Protein AF-A0A4Z0JK83-F1 (afdb_monomer_lite)

Radius of gyration: 13.37 Å; chains: 1; bounding box: 34×22×36 Å

Structure (mmCIF, N/CA/C/O backbone):
data_AF-A0A4Z0JK83-F1
#
_entry.id   AF-A0A4Z0JK83-F1
#
loop_
_atom_site.group_PDB
_atom_site.id
_atom_site.type_symbol
_atom_site.label_atom_id
_atom_site.label_alt_id
_atom_site.label_comp_id
_atom_site.label_asym_id
_atom_site.label_entity_id
_atom_site.label_seq_id
_atom_site.pdbx_PDB_ins_code
_atom_site.Cartn_x
_atom_site.Cartn_y
_atom_site.Cartn_z
_atom_site.occupancy
_atom_site.B_iso_or_equiv
_atom_site.auth_seq_id
_atom_site.auth_comp_id
_atom_site.auth_asym_id
_atom_site.auth_atom_id
_atom_site.pdbx_PDB_model_num
ATOM 1 N N . MET A 1 1 ? 19.828 -5.483 -21.861 1.00 51.91 1 MET A N 1
ATOM 2 C CA . MET A 1 1 ? 18.905 -6.630 -21.643 1.00 51.91 1 ME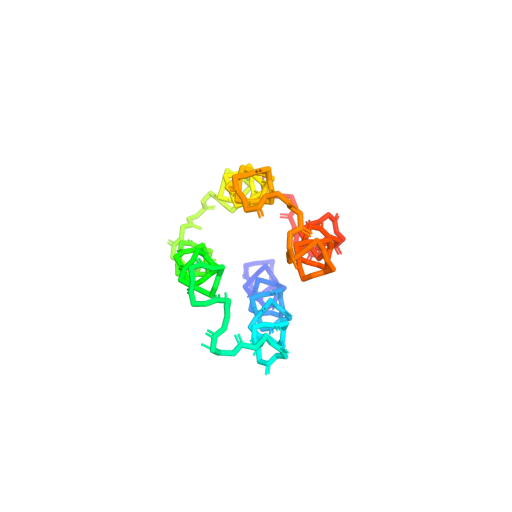T A CA 1
ATOM 3 C C . MET A 1 1 ? 18.968 -7.226 -20.235 1.00 51.91 1 MET A C 1
ATOM 5 O O . MET A 1 1 ? 17.920 -7.643 -19.765 1.00 51.91 1 MET A O 1
ATOM 9 N N . LYS A 1 2 ? 20.130 -7.298 -19.558 1.00 49.19 2 LYS A N 1
ATOM 10 C CA . LYS A 1 2 ? 20.201 -7.789 -18.164 1.00 49.19 2 LYS A CA 1
ATOM 11 C C . LYS A 1 2 ? 19.511 -6.856 -17.159 1.00 49.19 2 LYS A C 1
ATOM 13 O O . LYS A 1 2 ? 18.728 -7.344 -16.362 1.00 49.19 2 LYS A O 1
ATOM 18 N N . GLU A 1 3 ? 19.731 -5.546 -17.250 1.00 53.47 3 GLU A N 1
ATOM 19 C CA . GLU A 1 3 ? 19.181 -4.562 -16.294 1.00 53.47 3 GLU A CA 1
ATOM 20 C C . GLU A 1 3 ? 17.648 -4.523 -16.291 1.00 53.47 3 GLU A C 1
ATOM 22 O O . GLU A 1 3 ? 17.039 -4.580 -15.232 1.00 53.47 3 GLU A O 1
ATOM 27 N N . VAL A 1 4 ? 17.020 -4.570 -17.471 1.00 55.44 4 VAL A N 1
ATOM 28 C CA . VAL A 1 4 ? 15.550 -4.625 -17.606 1.00 55.44 4 VAL A CA 1
ATOM 29 C C . VAL A 1 4 ? 14.957 -5.881 -16.950 1.00 55.44 4 VAL A C 1
ATOM 31 O O . VAL A 1 4 ? 13.886 -5.829 -16.360 1.00 55.44 4 VAL A O 1
ATOM 34 N N . ARG A 1 5 ? 15.658 -7.023 -17.015 1.00 57.12 5 ARG A N 1
ATOM 35 C CA . ARG A 1 5 ? 15.194 -8.272 -16.387 1.00 57.12 5 ARG A CA 1
ATOM 36 C C . ARG A 1 5 ? 15.341 -8.253 -14.865 1.00 57.12 5 ARG A C 1
ATOM 38 O O . ARG A 1 5 ? 14.508 -8.839 -14.188 1.00 57.12 5 ARG A O 1
ATOM 45 N N . VAL A 1 6 ? 16.380 -7.597 -14.347 1.00 56.25 6 VAL A N 1
ATOM 46 C CA . VAL A 1 6 ? 16.597 -7.442 -12.899 1.00 56.25 6 VAL A CA 1
ATOM 47 C C . VAL A 1 6 ? 15.556 -6.492 -12.305 1.00 56.25 6 VAL A C 1
ATOM 49 O O . VAL A 1 6 ? 14.927 -6.850 -11.318 1.00 56.25 6 VAL A O 1
ATOM 52 N N . ALA A 1 7 ? 15.282 -5.362 -12.968 1.00 61.34 7 ALA A N 1
ATOM 53 C CA . ALA A 1 7 ? 14.260 -4.409 -12.534 1.00 61.34 7 ALA A CA 1
ATOM 54 C C . ALA A 1 7 ? 12.854 -5.032 -12.461 1.00 61.34 7 ALA A C 1
ATOM 56 O O . ALA A 1 7 ? 12.108 -4.763 -11.522 1.00 61.34 7 ALA A O 1
ATOM 57 N N . ASN A 1 8 ? 12.504 -5.911 -13.408 1.00 73.19 8 ASN A N 1
ATOM 58 C CA . ASN A 1 8 ? 11.220 -6.616 -13.381 1.00 73.19 8 ASN A CA 1
ATOM 59 C C . ASN A 1 8 ? 11.145 -7.669 -12.263 1.00 73.19 8 ASN A C 1
ATOM 61 O O . ASN A 1 8 ? 10.113 -7.773 -11.613 1.00 73.19 8 ASN A O 1
ATOM 65 N N . ALA A 1 9 ? 12.228 -8.405 -11.993 1.00 78.88 9 ALA A N 1
ATOM 66 C CA . ALA A 1 9 ? 12.252 -9.388 -10.907 1.00 78.88 9 ALA A CA 1
ATOM 67 C C . ALA A 1 9 ? 12.161 -8.723 -9.521 1.00 78.88 9 ALA A C 1
ATOM 69 O O . ALA A 1 9 ? 11.399 -9.164 -8.668 1.00 78.88 9 ALA A O 1
ATOM 70 N N . GLU A 1 10 ? 12.886 -7.621 -9.313 1.00 81.25 10 GLU A N 1
ATOM 71 C CA . GLU A 1 10 ? 12.831 -6.841 -8.069 1.00 81.25 10 GLU A CA 1
ATOM 72 C C . GLU A 1 10 ? 11.439 -6.230 -7.834 1.00 81.25 10 GLU A C 1
ATOM 74 O O . GLU A 1 10 ? 10.948 -6.191 -6.703 1.00 81.25 10 GLU A O 1
ATOM 79 N N . ARG A 1 11 ? 10.780 -5.799 -8.916 1.00 83.44 11 ARG A N 1
ATOM 80 C CA . ARG A 1 11 ? 9.394 -5.319 -8.919 1.00 83.44 11 ARG A CA 1
ATOM 81 C C . ARG A 1 11 ? 8.403 -6.411 -8.532 1.00 83.44 11 ARG A C 1
ATOM 83 O O . ARG A 1 11 ? 7.578 -6.184 -7.651 1.00 83.44 11 ARG A O 1
ATOM 90 N N . GLU A 1 12 ? 8.499 -7.580 -9.155 1.00 86.88 12 GLU A N 1
ATOM 91 C CA . GLU A 1 12 ? 7.657 -8.738 -8.840 1.00 86.88 12 GLU A CA 1
ATOM 92 C C . GLU A 1 12 ? 7.848 -9.205 -7.391 1.00 86.88 12 GLU A C 1
ATOM 94 O O . GLU A 1 12 ? 6.867 -9.476 -6.700 1.00 86.88 12 GLU A O 1
ATOM 99 N N . ASP A 1 13 ? 9.089 -9.255 -6.900 1.00 89.12 13 ASP A N 1
ATOM 100 C CA . ASP A 1 13 ? 9.379 -9.634 -5.515 1.00 89.12 13 ASP A CA 1
ATOM 101 C C . ASP A 1 13 ? 8.831 -8.605 -4.515 1.00 89.12 13 ASP A C 1
ATOM 103 O O . ASP A 1 13 ? 8.289 -8.981 -3.472 1.00 89.12 13 ASP A O 1
ATOM 107 N N . PHE A 1 14 ? 8.910 -7.308 -4.836 1.00 89.81 14 PHE A N 1
ATOM 108 C CA . PHE A 1 14 ? 8.280 -6.269 -4.025 1.00 89.81 14 PHE A CA 1
ATOM 109 C C . PHE A 1 14 ? 6.756 -6.431 -3.986 1.00 89.81 14 PHE A C 1
ATOM 111 O O . PHE A 1 14 ? 6.190 -6.464 -2.892 1.00 89.81 14 PHE A O 1
ATOM 118 N N . ILE A 1 15 ? 6.104 -6.577 -5.144 1.00 90.75 15 ILE A N 1
ATOM 119 C CA . ILE A 1 15 ? 4.647 -6.762 -5.240 1.00 90.75 15 ILE A CA 1
ATOM 120 C C . ILE A 1 15 ? 4.211 -7.984 -4.434 1.00 90.75 15 ILE A C 1
ATOM 122 O O . ILE A 1 15 ? 3.342 -7.859 -3.572 1.00 90.75 15 ILE A O 1
ATOM 126 N N . ARG A 1 16 ? 4.886 -9.124 -4.616 1.00 91.69 16 ARG A N 1
ATOM 127 C CA . ARG A 1 16 ? 4.606 -10.351 -3.863 1.00 91.69 16 ARG A CA 1
ATOM 128 C C . ARG A 1 16 ? 4.714 -10.125 -2.358 1.00 91.69 16 ARG A C 1
ATOM 130 O O . ARG A 1 16 ? 3.842 -10.544 -1.606 1.00 91.69 16 ARG A O 1
ATOM 137 N N . SER A 1 17 ? 5.744 -9.406 -1.909 1.00 91.69 17 SER A N 1
ATOM 138 C CA . SER A 1 17 ? 5.903 -9.100 -0.484 1.00 91.69 17 SER A CA 1
ATOM 139 C C . SER A 1 17 ? 4.755 -8.248 0.071 1.00 91.69 17 SER A C 1
ATOM 141 O O . SER A 1 17 ? 4.408 -8.390 1.242 1.00 91.69 17 SER A O 1
ATOM 143 N N . VAL A 1 18 ? 4.162 -7.365 -0.739 1.00 91.94 18 VAL A N 1
ATOM 144 C CA . VAL A 1 18 ? 3.000 -6.553 -0.352 1.00 91.94 18 VAL A CA 1
ATOM 145 C C . VAL A 1 18 ? 1.735 -7.415 -0.318 1.00 91.94 18 VAL A C 1
ATOM 147 O O . VAL A 1 18 ? 0.980 -7.337 0.649 1.00 91.94 18 VAL A O 1
ATOM 150 N N . GLU A 1 19 ? 1.530 -8.281 -1.311 1.00 91.50 19 GLU A N 1
ATOM 151 C CA . GLU A 1 19 ? 0.420 -9.246 -1.342 1.00 91.50 19 GLU A CA 1
ATOM 152 C C . GLU A 1 19 ? 0.437 -10.194 -0.134 1.00 91.50 19 GLU A C 1
ATOM 154 O O . GLU A 1 19 ? -0.608 -10.483 0.449 1.00 91.50 19 GLU A O 1
ATOM 159 N N . GLU A 1 20 ? 1.621 -10.629 0.301 1.00 91.19 20 GLU A N 1
ATOM 160 C CA . GLU A 1 20 ? 1.782 -11.449 1.504 1.00 91.19 20 GLU A CA 1
ATOM 161 C C . GLU A 1 20 ? 1.298 -10.731 2.776 1.00 91.19 20 GLU A C 1
ATOM 163 O O . GLU A 1 20 ? 0.671 -11.373 3.620 1.00 91.19 20 GLU A O 1
ATOM 168 N N . SER A 1 21 ? 1.512 -9.410 2.906 1.00 88.25 21 SER A N 1
ATOM 169 C CA . SER A 1 21 ? 0.933 -8.635 4.022 1.00 88.25 21 SER A CA 1
ATOM 170 C C . SER A 1 21 ? -0.586 -8.678 3.975 1.00 88.25 21 SER A C 1
ATOM 172 O O . SER A 1 21 ? -1.219 -8.964 4.987 1.00 88.25 21 SER A O 1
ATOM 174 N N . VAL A 1 22 ? -1.169 -8.470 2.790 1.00 87.56 22 VAL A N 1
ATOM 175 C CA . VAL A 1 22 ? -2.626 -8.504 2.597 1.00 87.56 22 VAL A CA 1
ATOM 176 C C . VAL A 1 22 ? -3.207 -9.858 3.001 1.00 87.56 22 VAL A C 1
ATOM 178 O O . VAL A 1 22 ? -4.284 -9.912 3.588 1.00 87.56 22 VAL A O 1
ATOM 181 N N . GLY A 1 23 ? -2.478 -10.951 2.763 1.00 85.12 23 GLY A N 1
ATOM 182 C CA . GLY A 1 23 ? -2.866 -12.291 3.206 1.00 85.12 23 GLY A CA 1
ATOM 183 C C . GLY A 1 23 ? -3.012 -12.441 4.727 1.00 85.12 23 GLY A C 1
ATOM 184 O O . GLY A 1 23 ? -3.722 -13.338 5.179 1.00 85.12 23 GLY A O 1
ATOM 185 N N . SER A 1 24 ? -2.372 -11.572 5.515 1.00 82.88 24 SER A N 1
ATOM 186 C CA . SER A 1 24 ? -2.505 -11.543 6.978 1.00 82.88 24 SER A CA 1
ATOM 187 C C . SER A 1 24 ? -3.569 -10.577 7.502 1.00 82.88 24 SER A C 1
ATOM 189 O O . SER A 1 24 ? -3.877 -10.621 8.695 1.00 82.88 24 SER A O 1
ATOM 191 N N . PHE A 1 25 ? -4.159 -9.752 6.633 1.00 85.19 25 PHE A N 1
ATOM 192 C CA . PHE A 1 25 ? -5.190 -8.792 7.019 1.00 85.19 25 PHE A CA 1
ATOM 193 C C . PHE A 1 25 ? -6.493 -9.505 7.400 1.00 85.19 25 PHE A C 1
ATOM 195 O O . PHE A 1 25 ? -6.911 -10.505 6.807 1.00 85.19 25 PHE A O 1
ATOM 202 N N . AS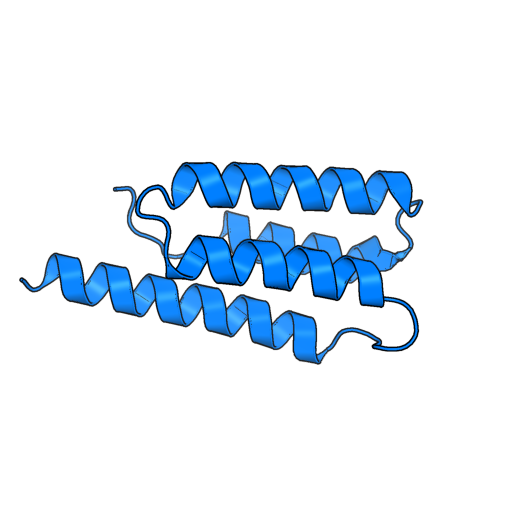N A 1 26 ? -7.177 -8.971 8.403 1.00 75.94 26 ASN A N 1
ATOM 203 C CA . ASN A 1 26 ? -8.497 -9.400 8.809 1.00 75.94 26 ASN A CA 1
ATOM 204 C C . ASN A 1 26 ? -9.542 -8.944 7.780 1.00 75.94 26 ASN A C 1
ATOM 206 O O . ASN A 1 26 ? -10.077 -7.834 7.845 1.00 75.94 26 ASN A O 1
ATOM 210 N N . LEU A 1 27 ? -9.899 -9.862 6.877 1.00 66.06 27 LEU A N 1
ATOM 211 C CA . LEU A 1 27 ? -10.896 -9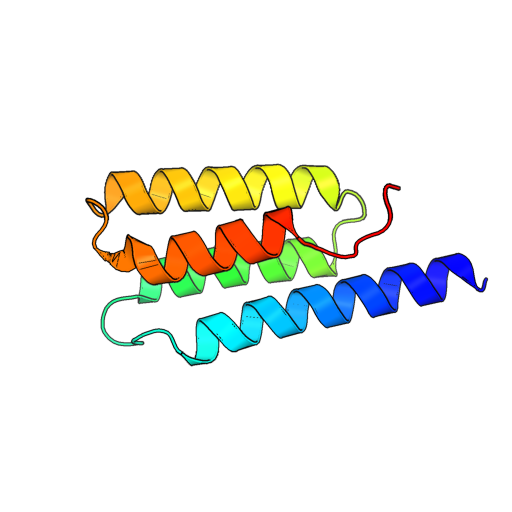.674 5.816 1.00 66.06 27 LEU A CA 1
ATOM 212 C C . LEU A 1 27 ? -12.240 -9.083 6.298 1.00 66.06 27 LEU A C 1
ATOM 214 O O . LEU A 1 27 ? -12.944 -8.463 5.506 1.00 66.06 27 LEU A O 1
ATOM 218 N N . GLY A 1 28 ? -12.612 -9.260 7.573 1.00 63.38 28 GLY A N 1
ATOM 219 C CA . GLY A 1 28 ? -13.859 -8.731 8.140 1.00 63.38 28 GLY A CA 1
ATOM 220 C C . GLY A 1 28 ? -13.813 -7.257 8.564 1.00 63.38 28 GLY A C 1
ATOM 221 O O . GLY A 1 28 ? -14.868 -6.642 8.705 1.00 63.38 28 GLY A O 1
ATOM 222 N N . CYS A 1 29 ? -12.622 -6.686 8.759 1.00 68.62 29 CYS A N 1
ATOM 223 C CA . CYS A 1 29 ? -12.439 -5.320 9.265 1.00 68.62 29 CYS A CA 1
ATOM 224 C C . CYS A 1 29 ? -11.594 -4.432 8.340 1.00 68.62 29 CYS A C 1
ATOM 226 O O . CYS A 1 29 ? -11.679 -3.213 8.445 1.00 68.62 29 CYS A O 1
ATOM 228 N N . GLU A 1 30 ? -10.802 -5.020 7.441 1.00 79.44 30 GLU A N 1
ATOM 229 C CA . GLU A 1 30 ? -9.771 -4.320 6.654 1.00 79.44 30 GLU A CA 1
ATOM 230 C C . GLU A 1 30 ? -10.087 -4.228 5.162 1.00 79.44 30 GLU A C 1
ATOM 232 O O . GLU A 1 30 ? -9.209 -3.910 4.366 1.00 79.44 30 GLU A O 1
ATOM 237 N N . GLY A 1 31 ? 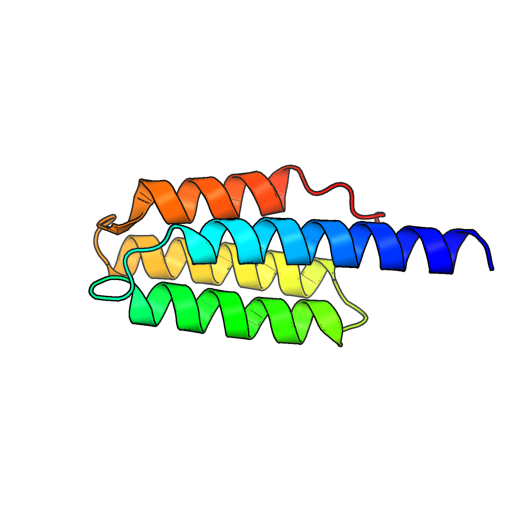-11.340 -4.462 4.758 1.00 86.50 31 GLY A N 1
ATOM 238 C CA . GLY A 1 31 ? -11.745 -4.462 3.345 1.00 86.50 31 GLY A CA 1
ATOM 239 C C . GLY A 1 31 ? -11.303 -3.213 2.573 1.00 86.50 31 GLY A C 1
ATOM 240 O O . GLY A 1 31 ? -10.771 -3.322 1.474 1.00 86.50 31 GLY A O 1
ATOM 241 N N . THR A 1 32 ? -11.422 -2.031 3.178 1.00 90.50 32 THR A N 1
ATOM 242 C CA . THR A 1 32 ? -11.000 -0.761 2.568 1.00 90.50 32 THR A CA 1
ATOM 243 C C . THR A 1 32 ? -9.478 -0.615 2.459 1.00 90.50 32 THR A C 1
ATOM 245 O O . THR A 1 32 ? -8.997 -0.074 1.464 1.00 90.50 32 THR A O 1
ATOM 248 N N . LEU A 1 33 ? -8.702 -1.124 3.427 1.00 92.81 33 LEU A N 1
ATOM 249 C CA . LEU A 1 33 ? -7.236 -1.186 3.327 1.00 92.81 33 LEU A CA 1
ATOM 250 C C . LEU A 1 33 ? -6.809 -2.158 2.224 1.00 92.81 33 LEU A C 1
ATOM 252 O O . LEU A 1 33 ? -5.939 -1.839 1.419 1.00 92.81 33 LEU A O 1
ATOM 256 N N . ILE A 1 34 ? -7.451 -3.324 2.160 1.00 92.88 34 ILE A N 1
ATOM 257 C CA . ILE A 1 34 ? -7.200 -4.349 1.145 1.00 92.88 34 ILE A CA 1
ATOM 258 C C . ILE A 1 34 ? -7.453 -3.780 -0.259 1.00 92.88 34 ILE A C 1
ATOM 260 O O . ILE A 1 34 ? -6.599 -3.899 -1.138 1.00 92.88 34 ILE A O 1
ATOM 264 N N . GLU A 1 35 ? -8.591 -3.114 -0.470 1.00 93.19 35 GLU A N 1
ATOM 265 C CA . GLU A 1 35 ? -8.929 -2.461 -1.742 1.00 93.19 35 GLU A CA 1
ATOM 266 C C . GLU A 1 35 ? -7.903 -1.392 -2.141 1.00 93.19 35 GLU A C 1
ATOM 268 O O . GLU A 1 35 ? -7.484 -1.339 -3.303 1.00 93.19 35 GLU A O 1
ATOM 273 N N . LEU A 1 36 ? -7.463 -0.572 -1.181 1.00 94.88 36 LEU A N 1
ATOM 274 C CA . LEU A 1 36 ? -6.427 0.439 -1.386 1.00 94.88 36 LEU A CA 1
ATOM 275 C C . LEU A 1 36 ? -5.111 -0.207 -1.828 1.00 94.88 36 LEU A C 1
ATOM 277 O O . LEU A 1 36 ? -4.525 0.211 -2.827 1.00 94.88 36 LEU A O 1
ATOM 281 N N . VAL A 1 37 ? -4.663 -1.257 -1.138 1.00 94.06 37 VAL A N 1
ATOM 282 C CA . VAL A 1 37 ? -3.420 -1.956 -1.486 1.00 94.06 37 VAL A CA 1
ATOM 283 C C . VAL A 1 37 ? -3.513 -2.582 -2.879 1.00 94.06 37 VAL A C 1
ATOM 285 O O . VAL A 1 37 ? -2.605 -2.393 -3.688 1.00 94.06 37 VAL A O 1
ATOM 288 N N . PHE A 1 38 ? -4.624 -3.240 -3.222 1.00 92.62 38 PHE A N 1
ATOM 289 C CA . PHE A 1 38 ? -4.805 -3.825 -4.557 1.00 92.62 38 PHE A CA 1
ATOM 290 C C . PHE A 1 38 ? -4.862 -2.785 -5.680 1.00 92.62 38 PHE A C 1
ATOM 292 O O . PHE A 1 38 ? -4.370 -3.050 -6.781 1.00 92.62 38 PHE A O 1
ATOM 299 N N . LYS A 1 39 ? -5.438 -1.602 -5.431 1.00 94.62 39 LYS A N 1
ATOM 300 C CA . LYS A 1 39 ? -5.393 -0.477 -6.378 1.00 94.62 39 LYS A CA 1
ATOM 301 C C . LYS A 1 39 ? -3.941 -0.118 -6.705 1.00 94.62 39 LYS A C 1
ATOM 303 O O . LYS A 1 39 ? -3.602 -0.014 -7.884 1.00 94.62 39 LYS A O 1
ATOM 308 N N . HIS A 1 40 ? -3.092 0.024 -5.688 1.00 94.12 40 HIS A N 1
ATOM 309 C CA . HIS A 1 40 ? -1.685 0.370 -5.882 1.00 94.12 40 HIS A CA 1
ATOM 310 C C . HIS A 1 40 ? -0.865 -0.779 -6.470 1.00 94.12 40 HIS A C 1
ATOM 312 O O . HIS A 1 40 ? -0.054 -0.514 -7.346 1.00 94.12 40 HIS A O 1
ATOM 318 N N . ILE A 1 41 ? -1.104 -2.042 -6.096 1.00 91.38 41 ILE A N 1
ATOM 319 C CA . ILE A 1 41 ? -0.436 -3.199 -6.725 1.00 91.38 41 ILE A CA 1
ATOM 320 C C . ILE A 1 41 ? -0.652 -3.193 -8.240 1.00 91.38 41 ILE A C 1
ATOM 322 O O . ILE A 1 41 ? 0.315 -3.258 -8.989 1.00 91.38 41 ILE A O 1
ATOM 326 N N . LYS A 1 42 ? -1.894 -3.022 -8.707 1.00 90.25 42 LYS A N 1
ATOM 327 C CA . LYS A 1 42 ? -2.179 -2.972 -10.150 1.00 90.25 42 LYS A CA 1
ATOM 328 C C . LYS A 1 42 ? -1.427 -1.834 -10.835 1.00 90.25 42 LYS A C 1
ATOM 330 O O . LYS A 1 42 ? -0.836 -2.024 -11.891 1.00 90.25 42 LYS A O 1
ATOM 335 N N . LEU A 1 43 ? -1.406 -0.643 -10.243 1.00 90.75 43 LEU A N 1
ATOM 336 C CA . LEU A 1 43 ? -0.643 0.474 -10.805 1.00 90.75 43 LEU A CA 1
ATOM 337 C C . LEU A 1 43 ? 0.861 0.171 -10.799 1.00 90.75 43 LEU A C 1
ATOM 339 O O . LEU A 1 43 ? 1.548 0.421 -11.786 1.00 90.75 43 LEU A O 1
ATOM 343 N N . LEU A 1 44 ? 1.354 -0.460 -9.738 1.00 87.88 44 LEU A N 1
ATOM 344 C CA . LEU A 1 44 ? 2.719 -0.944 -9.631 1.00 87.88 44 LEU A CA 1
ATOM 345 C C . LEU A 1 44 ? 3.026 -2.110 -10.561 1.00 87.88 44 LEU A C 1
ATOM 347 O O . LEU A 1 44 ? 4.203 -2.369 -10.700 1.00 87.88 44 LEU A O 1
ATOM 351 N N . GLU A 1 45 ? 2.087 -2.786 -11.216 1.00 84.75 45 GLU A N 1
ATOM 352 C CA . GLU A 1 45 ? 2.381 -3.797 -12.248 1.00 84.75 45 GLU A CA 1
ATOM 353 C C . GLU A 1 45 ? 2.561 -3.160 -13.631 1.00 84.75 45 GLU A C 1
ATOM 355 O O . GLU A 1 45 ? 3.455 -3.547 -14.383 1.00 84.75 45 GLU A O 1
ATOM 360 N N . TYR A 1 46 ? 1.736 -2.158 -13.957 1.00 80.75 46 TYR A N 1
ATOM 361 C CA . TYR A 1 46 ? 1.613 -1.633 -15.324 1.00 80.75 46 TYR A CA 1
ATOM 362 C C . TYR A 1 46 ? 2.210 -0.232 -15.540 1.00 80.75 46 TYR A C 1
ATOM 364 O O . TYR A 1 46 ? 2.364 0.180 -16.686 1.00 80.75 46 TYR A O 1
ATOM 372 N N . ASN A 1 47 ? 2.530 0.525 -14.484 1.00 77.31 47 ASN A N 1
ATOM 373 C CA . ASN A 1 47 ? 3.027 1.900 -14.608 1.00 77.31 47 ASN A CA 1
ATOM 374 C C . ASN A 1 47 ? 4.558 1.946 -14.732 1.00 77.31 47 ASN A C 1
ATOM 376 O O . ASN A 1 47 ? 5.261 1.426 -13.870 1.00 77.31 47 ASN A O 1
ATOM 380 N N . ASP A 1 48 ? 5.093 2.613 -15.752 1.00 75.06 48 ASP A N 1
ATOM 381 C CA . ASP A 1 48 ? 6.544 2.797 -15.900 1.00 75.06 48 ASP A CA 1
ATOM 382 C C . ASP A 1 48 ? 7.130 3.735 -14.827 1.00 75.06 48 ASP A C 1
ATOM 384 O O . ASP A 1 48 ? 8.313 3.654 -14.499 1.00 75.06 48 ASP A O 1
ATOM 388 N N . ASN A 1 49 ? 6.306 4.605 -14.230 1.00 83.94 49 ASN A N 1
ATOM 389 C CA . ASN A 1 49 ? 6.727 5.552 -13.200 1.00 83.94 49 ASN A CA 1
ATOM 390 C C . ASN A 1 49 ? 6.491 5.006 -11.782 1.00 83.94 49 ASN A C 1
ATOM 392 O O . ASN A 1 49 ? 5.600 5.443 -11.046 1.00 83.94 49 ASN A O 1
ATOM 396 N N . LEU A 1 50 ? 7.329 4.039 -11.415 1.00 83.25 50 LEU A N 1
ATOM 397 C CA . LEU A 1 50 ? 7.288 3.324 -10.140 1.00 83.25 50 LEU A CA 1
ATOM 398 C C . LEU A 1 50 ? 7.407 4.258 -8.925 1.00 83.25 50 LEU A C 1
ATOM 400 O O . LEU A 1 50 ? 6.652 4.130 -7.966 1.00 83.25 50 LEU A O 1
ATOM 404 N N . GLU A 1 51 ? 8.320 5.228 -8.972 1.00 85.50 51 GLU A N 1
ATOM 405 C CA . GLU A 1 51 ? 8.573 6.150 -7.857 1.00 85.50 51 GLU A CA 1
ATOM 406 C C . GLU A 1 51 ? 7.370 7.042 -7.547 1.00 85.50 51 GLU A C 1
ATOM 408 O O . GLU A 1 51 ? 7.026 7.245 -6.380 1.00 85.50 51 GLU A O 1
ATOM 413 N N . THR A 1 52 ? 6.690 7.536 -8.585 1.00 89.38 52 THR A N 1
ATOM 414 C CA . THR A 1 52 ? 5.465 8.326 -8.401 1.00 89.38 52 THR A CA 1
ATOM 415 C C . THR A 1 52 ? 4.372 7.481 -7.766 1.00 89.38 52 THR A C 1
ATOM 417 O O . THR A 1 52 ? 3.710 7.929 -6.830 1.00 89.38 52 THR A O 1
ATOM 420 N N . GLU A 1 53 ? 4.212 6.243 -8.231 1.00 90.81 53 GLU A N 1
ATOM 421 C CA . GLU A 1 53 ? 3.195 5.346 -7.698 1.00 90.81 53 GLU A CA 1
ATOM 422 C C . GLU A 1 53 ? 3.458 4.972 -6.237 1.00 90.81 53 GLU A C 1
ATOM 424 O O . GLU A 1 53 ? 2.546 4.995 -5.417 1.00 90.81 53 GLU A O 1
ATOM 429 N N . LEU A 1 54 ? 4.713 4.723 -5.867 1.00 91.38 54 LEU A N 1
ATOM 430 C CA . LEU A 1 54 ? 5.097 4.468 -4.478 1.00 91.38 54 LEU A CA 1
ATOM 431 C C . LEU A 1 54 ? 4.896 5.690 -3.577 1.00 91.38 54 LEU A C 1
ATOM 433 O O . LEU A 1 54 ? 4.518 5.546 -2.412 1.00 91.38 54 LEU A O 1
ATOM 437 N N . GLY A 1 55 ? 5.129 6.894 -4.108 1.00 92.69 55 GLY A N 1
ATOM 438 C CA . GLY A 1 55 ? 4.814 8.147 -3.427 1.00 92.69 55 GLY A CA 1
ATOM 439 C C . GLY A 1 55 ? 3.317 8.286 -3.146 1.00 92.69 55 GLY A C 1
ATOM 440 O O . GLY A 1 55 ? 2.933 8.612 -2.020 1.00 92.69 55 GLY A O 1
ATOM 441 N N . ASN A 1 56 ? 2.479 7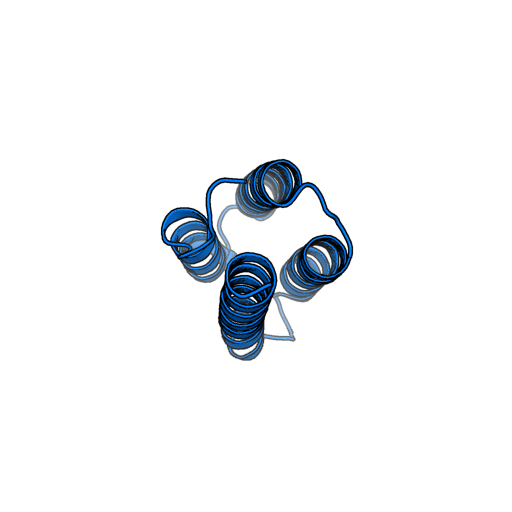.973 -4.138 1.00 95.00 56 ASN A N 1
ATOM 442 C CA . ASN A 1 56 ? 1.023 7.964 -3.993 1.00 95.00 56 ASN A CA 1
ATOM 443 C C . ASN A 1 56 ? 0.569 6.892 -3.002 1.00 95.00 56 ASN A C 1
ATOM 445 O O . ASN A 1 56 ? -0.189 7.200 -2.090 1.00 95.00 56 ASN A O 1
ATOM 449 N N . PHE A 1 57 ? 1.095 5.671 -3.110 1.00 95.56 57 PHE A N 1
ATOM 450 C CA . PHE A 1 57 ? 0.753 4.575 -2.208 1.00 95.56 57 PHE A CA 1
ATOM 451 C C . PHE A 1 57 ? 1.073 4.926 -0.753 1.00 95.56 57 PHE A C 1
ATOM 453 O O . PHE A 1 57 ? 0.239 4.774 0.137 1.00 95.56 57 PHE A O 1
ATOM 460 N N . ARG A 1 58 ? 2.257 5.497 -0.504 1.00 95.94 58 ARG A N 1
ATOM 461 C CA . ARG A 1 58 ? 2.633 5.989 0.824 1.00 95.94 58 ARG A CA 1
ATOM 462 C C . ARG A 1 58 ? 1.660 7.050 1.344 1.00 95.94 58 ARG A C 1
ATOM 464 O O . ARG A 1 58 ? 1.331 7.034 2.527 1.00 95.94 58 ARG A O 1
ATOM 471 N N . LYS A 1 59 ? 1.251 7.994 0.496 1.00 97.12 59 LYS A N 1
ATOM 472 C CA . LYS A 1 59 ? 0.323 9.063 0.875 1.00 97.12 59 LYS A CA 1
ATOM 473 C C . LYS A 1 59 ? -1.059 8.501 1.218 1.00 97.12 59 LYS A C 1
ATOM 475 O O . LYS A 1 59 ? -1.574 8.825 2.285 1.00 97.12 59 LYS A O 1
ATOM 480 N N . ASP A 1 60 ? -1.603 7.639 0.362 1.00 97.62 60 ASP A N 1
ATOM 481 C CA . ASP A 1 60 ? -2.922 7.023 0.533 1.00 97.62 60 ASP A CA 1
ATOM 482 C C . ASP A 1 60 ? -2.956 6.159 1.815 1.00 97.62 60 ASP A C 1
ATOM 484 O O . ASP A 1 60 ? -3.937 6.202 2.555 1.00 97.62 60 ASP A O 1
ATOM 488 N N . LEU A 1 61 ? -1.863 5.458 2.155 1.00 96.56 61 LEU A N 1
ATOM 489 C CA . LEU A 1 61 ? -1.734 4.716 3.421 1.00 96.56 61 LEU A CA 1
ATOM 490 C C . LEU A 1 61 ? -1.762 5.617 4.664 1.00 96.56 61 LEU A C 1
ATOM 492 O O . LEU A 1 61 ? -2.438 5.297 5.639 1.00 96.56 61 LEU A O 1
ATOM 496 N N . ILE A 1 62 ? -1.042 6.743 4.637 1.00 95.94 62 ILE A N 1
ATOM 497 C CA . ILE A 1 62 ? -1.036 7.708 5.749 1.00 95.94 62 ILE A CA 1
ATOM 498 C C . ILE A 1 62 ? -2.428 8.323 5.924 1.00 95.94 62 ILE A C 1
ATOM 500 O O . ILE A 1 62 ? -2.913 8.468 7.044 1.00 95.94 62 ILE A O 1
ATOM 504 N N . GLU A 1 63 ? -3.083 8.678 4.819 1.00 97.25 63 GLU A N 1
ATOM 505 C CA . GLU A 1 63 ? -4.437 9.226 4.844 1.00 97.25 63 GLU A CA 1
ATOM 506 C C . GLU A 1 63 ? -5.451 8.204 5.377 1.00 97.25 63 GLU A C 1
ATOM 508 O O . GLU A 1 63 ? -6.276 8.542 6.226 1.00 97.25 63 GLU A O 1
ATOM 513 N N . TYR A 1 64 ? -5.354 6.946 4.945 1.00 95.56 64 TYR A N 1
ATOM 514 C CA . TYR A 1 64 ? -6.172 5.851 5.462 1.00 95.56 64 TYR A CA 1
ATOM 515 C C . TYR A 1 64 ? -6.022 5.680 6.980 1.00 95.56 64 TYR A C 1
ATOM 517 O O . TYR A 1 64 ? -7.017 5.581 7.704 1.00 95.56 64 TYR A O 1
ATOM 525 N N . ASP A 1 65 ? -4.787 5.666 7.476 1.00 95.31 65 ASP A N 1
ATOM 526 C CA . ASP A 1 65 ? -4.491 5.489 8.898 1.00 95.31 65 ASP A CA 1
ATOM 527 C C . ASP A 1 65 ? -5.088 6.614 9.755 1.00 95.31 65 ASP A C 1
ATOM 529 O O . ASP A 1 65 ? -5.782 6.356 10.741 1.00 95.31 65 ASP A O 1
ATOM 533 N N . ILE A 1 66 ? -4.935 7.865 9.308 1.00 95.81 66 ILE A N 1
ATOM 534 C CA . ILE A 1 66 ? -5.546 9.035 9.953 1.00 95.81 66 ILE A CA 1
ATOM 535 C C . ILE A 1 66 ? -7.079 8.929 9.929 1.00 95.81 66 ILE A C 1
ATOM 537 O O . ILE A 1 66 ? -7.729 9.098 10.963 1.00 95.81 66 ILE A O 1
ATOM 541 N N . ASN A 1 67 ? -7.671 8.612 8.774 1.00 95.25 67 ASN A N 1
ATOM 542 C CA . ASN A 1 67 ? -9.126 8.562 8.595 1.00 95.25 67 ASN A CA 1
ATOM 543 C C . ASN A 1 67 ? -9.794 7.426 9.380 1.00 95.25 67 ASN A C 1
ATOM 545 O O . ASN A 1 67 ? -10.957 7.536 9.771 1.00 95.25 67 ASN A O 1
ATOM 549 N N . THR A 1 68 ? -9.072 6.334 9.631 1.00 93.06 68 THR A N 1
ATOM 550 C CA . THR A 1 68 ? -9.566 5.215 10.442 1.00 93.06 68 THR A CA 1
ATOM 551 C C . THR A 1 68 ? -9.282 5.381 11.933 1.00 93.06 68 THR A C 1
ATOM 553 O O . THR A 1 68 ? -9.765 4.572 12.730 1.00 93.06 68 THR A O 1
ATOM 556 N N . GLY A 1 69 ? -8.561 6.434 12.333 1.00 94.31 69 GLY A N 1
ATOM 557 C CA . GLY A 1 69 ? -8.158 6.664 13.718 1.00 94.31 69 GLY A CA 1
ATOM 558 C C . GLY A 1 69 ? -7.159 5.619 14.209 1.00 94.31 69 GLY A C 1
ATOM 559 O O . GLY A 1 69 ? -7.280 5.147 15.338 1.00 94.31 69 GLY A O 1
ATOM 560 N N . HIS A 1 70 ? -6.216 5.225 13.351 1.00 93.06 70 HIS A N 1
ATOM 561 C CA . HIS A 1 70 ? -5.128 4.291 13.654 1.00 93.06 70 HIS A CA 1
ATOM 562 C C . HIS A 1 70 ? -5.564 2.861 14.006 1.00 93.06 70 HIS A C 1
ATOM 564 O O . HIS A 1 70 ? -4.803 2.095 14.601 1.00 93.06 70 HIS A O 1
ATOM 570 N N . LYS A 1 71 ? -6.788 2.460 13.633 1.00 90.88 71 LYS A N 1
ATOM 571 C CA . LYS A 1 71 ? -7.327 1.115 13.922 1.00 90.88 71 LYS A CA 1
ATOM 572 C C . LYS A 1 71 ? -6.503 -0.019 13.310 1.00 90.88 71 LYS A C 1
ATOM 574 O O . LYS A 1 71 ? -6.506 -1.115 13.859 1.00 90.88 71 LYS A O 1
ATOM 579 N N . HIS A 1 72 ? -5.806 0.266 12.213 1.00 90.12 72 HIS A N 1
ATOM 580 C CA . HIS A 1 72 ? -5.012 -0.690 11.438 1.00 90.12 72 HIS A CA 1
ATOM 581 C C . HIS A 1 72 ? -3.535 -0.283 11.386 1.00 90.12 72 HIS A C 1
ATOM 583 O O . HIS A 1 72 ? -2.830 -0.606 10.433 1.00 90.12 72 HIS A O 1
ATOM 589 N N . ASN A 1 73 ? -3.062 0.461 12.397 1.00 91.50 73 ASN A N 1
ATOM 590 C CA . ASN A 1 73 ? -1.726 1.057 12.381 1.00 91.50 73 ASN A CA 1
ATOM 591 C C . ASN A 1 73 ? -0.621 0.016 12.146 1.00 91.50 73 ASN A C 1
ATOM 593 O O . ASN A 1 73 ? 0.312 0.266 11.399 1.00 91.50 73 ASN A O 1
ATOM 597 N N . ARG A 1 74 ? -0.745 -1.185 12.727 1.00 92.12 74 ARG A N 1
ATOM 598 C CA . ARG A 1 74 ? 0.244 -2.254 12.530 1.00 92.12 74 ARG A CA 1
ATOM 599 C C . ARG A 1 74 ? 0.403 -2.619 11.049 1.00 92.12 74 ARG A C 1
ATOM 601 O O . ARG A 1 74 ? 1.526 -2.696 10.559 1.00 92.12 74 ARG A O 1
ATOM 608 N N . ASP A 1 75 ? -0.710 -2.844 10.363 1.00 92.69 75 ASP A N 1
ATOM 609 C CA . ASP A 1 75 ? -0.731 -3.256 8.959 1.00 92.69 75 ASP A CA 1
ATOM 610 C C . ASP A 1 75 ? -0.265 -2.117 8.047 1.00 92.69 75 ASP A C 1
ATOM 612 O O . ASP A 1 75 ? 0.521 -2.324 7.120 1.00 92.69 75 ASP A O 1
ATOM 616 N N . VAL A 1 76 ? -0.663 -0.883 8.368 1.00 93.94 76 VAL A N 1
ATOM 617 C CA . VAL A 1 76 ? -0.175 0.316 7.680 1.00 93.94 76 VAL A CA 1
ATOM 618 C C . VAL A 1 76 ? 1.337 0.494 7.867 1.00 93.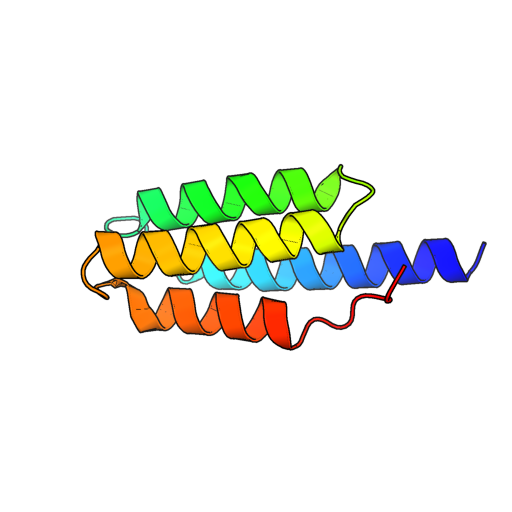94 76 VAL A C 1
ATOM 620 O O . VAL A 1 76 ? 2.050 0.724 6.889 1.00 93.94 76 VAL A O 1
ATOM 623 N N . GLU A 1 77 ? 1.856 0.370 9.090 1.00 93.81 77 GLU A N 1
ATOM 624 C CA . GLU A 1 77 ? 3.287 0.485 9.393 1.00 93.81 77 GLU A CA 1
ATOM 625 C C . GLU A 1 77 ? 4.109 -0.572 8.655 1.00 93.81 77 GLU A C 1
ATOM 627 O O . GLU A 1 77 ? 5.179 -0.254 8.127 1.00 93.81 77 GLU A O 1
ATOM 632 N N . GLU A 1 78 ? 3.612 -1.807 8.562 1.00 93.75 78 GLU A N 1
ATOM 633 C CA . GLU A 1 78 ? 4.271 -2.867 7.800 1.00 93.75 78 GLU A CA 1
ATOM 634 C C . GLU A 1 78 ? 4.384 -2.501 6.313 1.00 93.75 78 GLU A C 1
ATOM 636 O O . GLU A 1 78 ? 5.470 -2.584 5.728 1.00 93.75 78 GLU A O 1
ATOM 641 N N . LEU A 1 79 ? 3.292 -2.032 5.706 1.00 94.44 79 LEU A N 1
ATOM 642 C CA . LEU A 1 79 ? 3.280 -1.609 4.304 1.00 94.44 79 LEU A CA 1
ATOM 643 C C . LEU A 1 79 ? 4.221 -0.419 4.065 1.00 94.44 79 LEU A C 1
ATOM 645 O O . LEU A 1 79 ? 5.026 -0.433 3.130 1.00 94.44 79 LEU A O 1
ATOM 649 N N . LEU A 1 80 ? 4.190 0.587 4.943 1.00 94.25 80 LEU A N 1
ATOM 650 C CA . LEU A 1 80 ? 5.092 1.740 4.888 1.00 94.25 80 LEU A CA 1
ATOM 651 C C . LEU A 1 80 ? 6.561 1.322 5.027 1.00 94.25 80 LEU A C 1
ATOM 653 O O . LEU A 1 80 ? 7.431 1.853 4.326 1.00 94.25 80 LEU A O 1
ATOM 657 N N . PHE A 1 81 ? 6.850 0.357 5.902 1.00 91.88 81 PHE A N 1
ATOM 658 C CA . PHE A 1 81 ? 8.187 -0.201 6.062 1.00 91.88 81 PHE A CA 1
ATOM 659 C C . PHE A 1 81 ? 8.657 -0.899 4.783 1.00 91.88 81 PHE A C 1
ATOM 661 O O . PHE A 1 81 ? 9.789 -0.661 4.351 1.00 91.88 81 PHE A O 1
ATOM 668 N N . LYS A 1 82 ? 7.805 -1.702 4.138 1.00 91.69 82 LYS A N 1
ATOM 669 C CA . LYS A 1 82 ? 8.131 -2.368 2.866 1.00 91.69 82 LYS A CA 1
ATOM 670 C C . LYS A 1 82 ? 8.384 -1.358 1.748 1.00 91.69 82 LYS A C 1
ATOM 672 O O . LYS A 1 82 ? 9.406 -1.458 1.075 1.00 91.69 82 LYS A O 1
ATOM 677 N N . ILE A 1 83 ? 7.539 -0.332 1.606 1.00 90.94 83 ILE A N 1
ATOM 678 C CA . ILE A 1 83 ? 7.742 0.753 0.624 1.00 90.94 83 ILE A CA 1
ATOM 679 C C . ILE A 1 83 ? 9.089 1.455 0.855 1.00 90.94 83 ILE A C 1
ATOM 681 O O . ILE A 1 83 ? 9.825 1.736 -0.095 1.00 90.94 83 ILE A O 1
ATOM 685 N N . LYS A 1 84 ? 9.438 1.736 2.117 1.00 88.50 84 LYS A N 1
ATOM 686 C CA . LYS A 1 84 ? 10.695 2.406 2.478 1.00 88.50 84 LYS A CA 1
ATOM 687 C C . LYS A 1 84 ? 11.930 1.542 2.208 1.00 88.50 84 LYS A C 1
ATOM 689 O O . LYS A 1 84 ? 12.953 2.085 1.804 1.00 88.50 84 LYS A O 1
ATOM 694 N N . ASN A 1 85 ? 11.846 0.233 2.444 1.00 85.25 85 ASN A N 1
ATOM 695 C CA . ASN A 1 85 ? 12.972 -0.704 2.339 1.00 85.25 85 ASN A CA 1
ATOM 696 C C . ASN A 1 85 ? 12.955 -1.533 1.046 1.00 85.25 85 ASN A C 1
ATOM 698 O O . ASN A 1 85 ? 13.638 -2.556 0.957 1.00 85.25 85 ASN A O 1
ATOM 702 N N . ARG A 1 86 ? 12.173 -1.112 0.049 1.00 79.00 86 ARG A N 1
ATOM 703 C CA . ARG A 1 86 ? 12.113 -1.765 -1.256 1.00 79.00 86 ARG A CA 1
ATOM 704 C C . ARG A 1 86 ? 13.511 -1.829 -1.879 1.00 79.00 86 ARG A C 1
ATOM 706 O O . ARG A 1 86 ? 14.259 -0.851 -1.863 1.00 79.00 86 ARG A O 1
ATOM 713 N N . LYS A 1 87 ? 13.847 -2.971 -2.468 1.00 71.19 87 LYS A N 1
ATOM 714 C CA . LYS A 1 87 ? 15.046 -3.131 -3.297 1.00 71.19 87 LYS A CA 1
ATOM 715 C C . LYS A 1 87 ? 14.677 -2.880 -4.756 1.00 71.19 87 LYS A C 1
ATOM 717 O O . LYS A 1 87 ? 14.785 -3.787 -5.561 1.00 71.19 87 LYS A O 1
ATOM 722 N N . LEU A 1 88 ? 14.141 -1.698 -5.053 1.00 63.28 88 LEU A N 1
ATOM 723 C CA . LEU A 1 88 ? 13.783 -1.317 -6.420 1.00 63.28 88 LEU A CA 1
ATOM 724 C C . LEU A 1 88 ? 14.880 -0.413 -6.988 1.00 63.28 88 LEU A C 1
ATOM 726 O O . LEU A 1 88 ? 15.406 0.423 -6.245 1.00 63.28 88 LEU A O 1
ATOM 730 N N . PRO A 1 89 ? 15.252 -0.575 -8.268 1.00 55.41 89 PRO A N 1
ATOM 731 C CA . PRO A 1 89 ? 16.277 0.256 -8.864 1.00 55.41 89 PRO A CA 1
ATOM 732 C C . PRO A 1 89 ? 15.732 1.680 -8.977 1.00 55.41 89 PRO A C 1
ATOM 734 O O . PRO A 1 89 ? 14.593 1.883 -9.398 1.00 55.41 89 PRO A O 1
ATOM 737 N N . PHE A 1 90 ? 16.540 2.669 -8.589 1.00 51.56 90 PHE A N 1
ATOM 738 C CA . PHE A 1 90 ? 16.265 4.064 -8.922 1.00 51.56 90 PHE A CA 1
ATOM 739 C C . PHE A 1 90 ? 16.360 4.174 -10.447 1.00 51.56 90 PHE A C 1
ATOM 741 O O . PHE A 1 90 ? 17.461 4.079 -10.991 1.00 51.56 90 PHE A O 1
ATOM 748 N N . ILE A 1 91 ? 15.210 4.253 -11.120 1.00 46.66 91 ILE A N 1
ATOM 749 C CA . ILE A 1 91 ? 15.130 4.462 -12.572 1.00 46.66 91 ILE A CA 1
ATOM 750 C C . ILE A 1 91 ? 15.389 5.938 -12.869 1.00 46.66 91 ILE A C 1
ATOM 752 O O . ILE A 1 91 ? 14.786 6.785 -12.168 1.00 46.66 91 ILE A O 1
#

Sequence (91 aa):
MKEVRVANAEREDFIRSVEESVGSFNLGCEGTLIELVFKHIKLLEYNDNLETELGNFRKDLIEYDINTGHKHNRDVEELLFKIKNRKLPFI

Secondary structure (DSSP, 8-state):
-HHHHHHHHHHHHHHHHHHHHHHHS-TTT-HHHHHHHHHHHHHHHH-S-HHHHHHHHHHHHHHHHHHHTSTTHHHHHHHHHHHHT------

Organism: NCBI:txid2487723

pLDDT: mean 84.57, std 13.18, range [46.66, 97.62]

Foldseek 3Di:
DVVVVVLLVLLVVLLVQLVVLLVVDDCVPCVVVNVLSVVLSVCSNPPPCNVVSLVVSLVVLVVVCVVVVNPPVVSSVSNNVSSVPRPHDPD